Protein AF-F9RVC3-F1 (afdb_monomer_lite)

Sequence (171 aa):
MSKLLGGLASLAVGLLIFAGYVTLFSNEWYLRYSSEMLIILFGQVPSVESWISDADFIDIQLVFTLIQALILSGVLAMVFSLLLAMFNGLIRYVHFAILGVFIGFMYFVSPVLVTFATSGVLSKGAVPNPVLTQPLVDALVWYLPFVIAIFISANIKRRQLAQAAQRSWFH

pLDDT: mean 82.31, std 13.23, range [44.25, 96.12]

Structure (mmCIF, N/CA/C/O backbone):
data_AF-F9RVC3-F1
#
_entry.id   AF-F9RVC3-F1
#
loop_
_atom_site.group_PDB
_atom_site.id
_atom_site.type_symbol
_atom_site.label_atom_id
_atom_site.label_alt_id
_atom_site.label_comp_id
_atom_site.label_asym_id
_atom_site.label_entity_id
_atom_site.label_seq_id
_atom_site.pdbx_PDB_ins_code
_atom_site.Cartn_x
_atom_site.Cartn_y
_atom_site.Cartn_z
_atom_site.occupancy
_atom_site.B_iso_or_equiv
_atom_site.auth_seq_id
_atom_site.auth_comp_id
_atom_site.auth_asym_id
_atom_site.auth_atom_id
_atom_site.pdbx_PDB_model_num
ATOM 1 N N . MET A 1 1 ? -7.816 -4.542 30.700 1.00 61.84 1 MET A N 1
ATOM 2 C CA . MET A 1 1 ? -7.918 -5.575 29.643 1.00 61.84 1 MET A CA 1
ATOM 3 C C . MET A 1 1 ? -8.604 -5.074 28.370 1.00 61.84 1 MET A C 1
ATOM 5 O O . MET A 1 1 ? -8.011 -5.214 27.311 1.00 61.84 1 MET A O 1
ATOM 9 N N . SER A 1 2 ? -9.768 -4.412 28.439 1.00 72.38 2 SER A N 1
ATOM 10 C CA . SER A 1 2 ? -10.502 -3.913 27.252 1.00 72.38 2 SER A CA 1
ATOM 11 C C . SER A 1 2 ? -9.701 -2.995 26.312 1.00 72.38 2 SER A C 1
ATOM 13 O O . SER A 1 2 ? -9.789 -3.141 25.099 1.00 72.38 2 SER A O 1
ATOM 15 N N . LYS A 1 3 ? -8.863 -2.092 26.846 1.00 76.25 3 LYS A N 1
ATOM 16 C CA . LYS A 1 3 ? -8.001 -1.213 26.025 1.00 76.25 3 LYS A CA 1
ATOM 17 C C . LYS A 1 3 ? -6.941 -1.982 25.226 1.00 76.25 3 LYS A C 1
ATOM 19 O O . LYS A 1 3 ? -6.606 -1.584 24.118 1.00 76.25 3 LYS A O 1
ATOM 24 N N . LEU A 1 4 ? -6.415 -3.058 25.811 1.00 81.19 4 LEU A N 1
ATOM 25 C CA . LEU A 1 4 ? -5.363 -3.883 25.218 1.00 81.19 4 LEU A CA 1
ATOM 26 C C . LEU A 1 4 ? -5.960 -4.779 24.124 1.00 81.19 4 LEU A C 1
ATOM 28 O O . LEU A 1 4 ? -5.435 -4.821 23.019 1.00 81.19 4 LEU A O 1
ATOM 32 N N . LEU A 1 5 ? -7.131 -5.370 24.390 1.00 84.69 5 LEU A N 1
ATOM 33 C CA . LEU A 1 5 ? -7.929 -6.086 23.388 1.00 84.69 5 LEU A CA 1
ATOM 34 C C . LEU A 1 5 ? -8.340 -5.177 22.219 1.00 84.69 5 LEU A C 1
ATOM 36 O O . LEU A 1 5 ? -8.217 -5.581 21.071 1.00 84.69 5 LEU A O 1
ATOM 40 N N . GLY A 1 6 ? -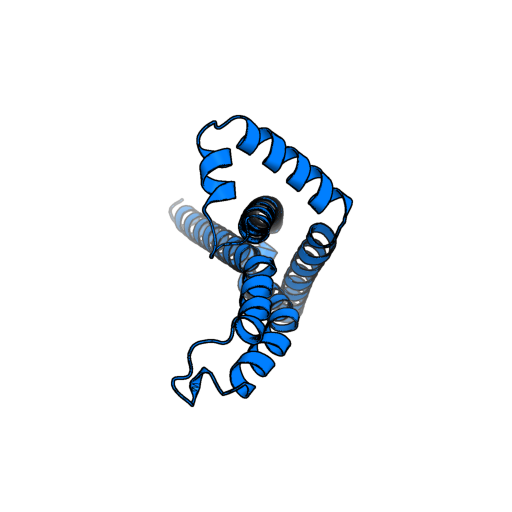8.759 -3.936 22.490 1.00 82.75 6 GLY A N 1
ATOM 41 C CA . GLY A 1 6 ? -9.081 -2.958 21.443 1.00 82.75 6 GLY A CA 1
ATOM 42 C C . GLY A 1 6 ? -7.871 -2.566 20.586 1.00 82.75 6 GLY A C 1
ATOM 43 O O . GLY A 1 6 ? -7.990 -2.451 19.368 1.00 82.75 6 GLY A O 1
ATOM 44 N N . GLY A 1 7 ? -6.694 -2.420 21.204 1.00 86.38 7 GLY A N 1
ATOM 45 C CA . GLY A 1 7 ? -5.436 -2.204 20.487 1.00 86.38 7 GLY A CA 1
ATOM 46 C C . GLY A 1 7 ? -5.048 -3.392 19.604 1.00 86.38 7 GLY A C 1
ATOM 47 O O . GLY A 1 7 ? -4.759 -3.200 18.428 1.00 86.38 7 GLY A O 1
ATOM 48 N N . LEU A 1 8 ? -5.114 -4.616 20.138 1.00 89.19 8 LEU A N 1
ATOM 49 C CA . LEU A 1 8 ? -4.824 -5.847 19.393 1.00 89.19 8 LEU A CA 1
ATOM 50 C C . LEU A 1 8 ? -5.804 -6.078 18.239 1.00 89.19 8 LEU A C 1
ATOM 52 O O . LEU A 1 8 ? -5.375 -6.416 17.141 1.00 89.19 8 LEU A O 1
ATOM 56 N N . ALA A 1 9 ? -7.100 -5.845 18.451 1.00 89.06 9 ALA A N 1
ATOM 57 C CA . ALA A 1 9 ? -8.101 -5.943 17.394 1.00 89.06 9 ALA A CA 1
ATOM 58 C C . ALA A 1 9 ? -7.836 -4.922 16.277 1.00 89.06 9 ALA A C 1
ATOM 60 O O . ALA A 1 9 ? -7.873 -5.269 15.102 1.00 89.06 9 ALA A O 1
ATOM 61 N N . SER A 1 10 ? -7.498 -3.679 16.633 1.00 90.19 10 SER A N 1
ATOM 62 C CA . SER A 1 10 ? -7.123 -2.644 15.663 1.00 90.19 10 SER A CA 1
ATOM 63 C C . SER A 1 10 ? -5.858 -3.017 14.881 1.00 90.19 10 SER A C 1
ATOM 65 O O . SER A 1 10 ? -5.813 -2.860 13.662 1.00 90.19 10 SER A O 1
ATOM 67 N N . LEU A 1 11 ? -4.856 -3.592 15.554 1.00 92.94 11 LEU A N 1
ATOM 68 C CA . LEU A 1 11 ? -3.650 -4.114 14.910 1.00 92.94 11 LEU A CA 1
ATOM 69 C C . LEU A 1 11 ? -3.969 -5.243 13.925 1.00 92.94 11 LEU A C 1
ATOM 71 O O . LEU A 1 11 ? -3.485 -5.216 12.795 1.00 92.94 11 LEU A O 1
ATOM 75 N N . ALA A 1 12 ? -4.822 -6.190 14.322 1.00 93.56 12 ALA A N 1
ATOM 76 C CA . ALA A 1 12 ? -5.278 -7.266 13.451 1.00 93.56 12 ALA A CA 1
ATOM 77 C C . ALA A 1 12 ? -6.021 -6.722 12.222 1.00 93.56 12 ALA A C 1
ATOM 79 O O . ALA A 1 12 ? -5.759 -7.175 11.116 1.00 93.56 12 ALA A O 1
ATOM 80 N N . VAL A 1 13 ? -6.875 -5.704 12.380 1.00 93.12 13 VAL A N 1
ATOM 81 C CA . VAL A 1 13 ? -7.536 -5.024 11.250 1.00 93.12 13 VAL A CA 1
ATOM 82 C C . VAL A 1 13 ? -6.511 -4.389 10.305 1.00 93.12 13 VAL A C 1
ATOM 84 O O . VAL A 1 13 ? -6.644 -4.521 9.090 1.00 93.12 13 VAL A O 1
ATOM 87 N N . GLY A 1 14 ? -5.471 -3.745 10.841 1.00 93.50 14 GLY A N 1
ATOM 88 C CA . GLY A 1 14 ? -4.370 -3.194 10.047 1.00 93.50 14 GLY A CA 1
ATOM 89 C C . GLY A 1 14 ? -3.614 -4.257 9.242 1.00 93.50 14 GLY A C 1
ATOM 90 O O . GLY A 1 14 ? -3.346 -4.075 8.058 1.00 93.50 14 GLY A O 1
ATOM 91 N N . LEU A 1 15 ? -3.318 -5.401 9.856 1.00 95.69 15 LEU A N 1
ATOM 92 C CA . LEU A 1 15 ? -2.693 -6.525 9.156 1.00 95.69 15 LEU A CA 1
ATOM 93 C C . LEU A 1 15 ? -3.625 -7.137 8.105 1.00 95.69 15 LEU A C 1
ATOM 95 O O . LEU A 1 15 ? -3.185 -7.419 6.997 1.00 95.69 15 LEU A O 1
ATOM 99 N N . LEU A 1 16 ? -4.910 -7.305 8.425 1.00 95.56 16 LEU A N 1
ATOM 100 C CA . LEU A 1 16 ? -5.907 -7.870 7.515 1.00 95.56 16 LEU A CA 1
ATOM 101 C C . LEU A 1 16 ? -6.104 -7.002 6.276 1.00 95.56 16 LEU A C 1
ATOM 103 O O . LEU A 1 16 ? -6.171 -7.533 5.172 1.00 95.56 16 LEU A O 1
ATOM 107 N N . ILE A 1 17 ? -6.169 -5.678 6.433 1.00 94.88 17 ILE A N 1
ATOM 108 C CA . ILE A 1 17 ? -6.346 -4.794 5.280 1.00 94.88 17 ILE A CA 1
ATOM 109 C C . ILE A 1 17 ? -5.095 -4.750 4.401 1.00 94.88 17 ILE A C 1
ATOM 111 O O . ILE A 1 17 ? -5.215 -4.699 3.180 1.00 94.88 17 ILE A O 1
ATOM 115 N N . PHE A 1 18 ? -3.905 -4.847 5.000 1.00 95.88 18 PHE A N 1
ATOM 116 C CA . PHE A 1 18 ? -2.661 -4.985 4.249 1.00 95.88 18 PHE A CA 1
ATOM 117 C C . PHE A 1 18 ? -2.580 -6.335 3.527 1.00 95.88 18 PHE A C 1
ATOM 119 O O . PHE A 1 18 ? -2.265 -6.378 2.344 1.00 95.88 18 PHE A O 1
ATOM 126 N N . ALA A 1 19 ? -2.939 -7.437 4.184 1.00 95.06 19 ALA A N 1
ATOM 127 C CA . ALA A 1 19 ? -3.007 -8.749 3.544 1.00 95.06 19 ALA A CA 1
ATOM 128 C C . ALA A 1 19 ? -4.024 -8.765 2.389 1.00 95.06 19 ALA A C 1
ATOM 130 O O . ALA A 1 19 ? -3.743 -9.318 1.327 1.00 95.06 19 ALA A O 1
ATOM 131 N N . GLY A 1 20 ? -5.175 -8.109 2.565 1.00 95.19 20 GLY A N 1
ATOM 132 C CA . GLY A 1 20 ? -6.166 -7.907 1.510 1.00 95.19 20 GLY A CA 1
ATOM 133 C C . GLY A 1 20 ? -5.610 -7.110 0.330 1.00 95.19 20 GLY A C 1
ATOM 134 O O . GLY A 1 20 ? -5.802 -7.518 -0.811 1.00 95.19 20 GLY A O 1
ATOM 135 N N . TYR A 1 21 ? -4.863 -6.033 0.597 1.00 96.12 21 TYR A N 1
ATOM 136 C CA . TYR A 1 21 ? -4.146 -5.275 -0.433 1.00 96.12 21 TYR A CA 1
ATOM 137 C C . TYR A 1 21 ? -3.193 -6.172 -1.226 1.00 96.12 21 TYR A C 1
ATOM 139 O O . TYR A 1 21 ? -3.318 -6.259 -2.444 1.00 96.12 21 TYR A O 1
ATOM 147 N N . VAL A 1 22 ? -2.298 -6.887 -0.537 1.00 95.00 22 VAL A N 1
ATOM 148 C CA . VAL A 1 22 ? -1.310 -7.775 -1.172 1.00 95.00 22 VAL A CA 1
ATOM 149 C C . VAL A 1 22 ? -2.002 -8.839 -2.022 1.00 95.00 22 VAL A C 1
ATOM 151 O O . VAL A 1 22 ? -1.601 -9.058 -3.157 1.00 95.00 22 VAL A O 1
ATOM 154 N N . THR A 1 23 ? -3.064 -9.457 -1.501 1.00 94.62 23 THR A N 1
ATOM 155 C CA . THR A 1 23 ? -3.810 -10.522 -2.193 1.00 94.62 23 THR A CA 1
ATOM 156 C C . THR A 1 23 ? -4.524 -10.017 -3.445 1.00 94.62 23 THR A C 1
ATOM 158 O O . THR A 1 23 ? -4.611 -10.732 -4.438 1.00 94.62 23 THR A O 1
ATOM 161 N N . LEU A 1 24 ? -5.074 -8.800 -3.407 1.00 93.50 24 LEU A N 1
ATOM 162 C CA . LEU A 1 24 ? -5.732 -8.201 -4.568 1.00 93.50 24 LEU A CA 1
ATOM 163 C C . LEU A 1 24 ? -4.713 -7.738 -5.608 1.00 93.50 24 LEU A C 1
ATOM 165 O O . LEU A 1 24 ? -4.925 -7.951 -6.798 1.00 93.50 24 LEU A O 1
ATOM 169 N N . PHE A 1 25 ? -3.609 -7.140 -5.162 1.00 92.94 25 PHE A N 1
ATOM 170 C CA . PHE A 1 25 ? -2.577 -6.623 -6.053 1.00 92.94 25 PHE A CA 1
ATOM 171 C C . PHE A 1 25 ? -1.785 -7.737 -6.745 1.00 92.94 25 PHE A C 1
ATOM 173 O O . PHE A 1 25 ? -1.394 -7.581 -7.895 1.00 92.94 25 PHE A O 1
ATOM 180 N N . SER A 1 26 ? -1.606 -8.887 -6.089 1.00 90.44 26 SER A N 1
ATOM 181 C CA . SER A 1 26 ? -0.979 -10.068 -6.692 1.00 90.44 26 SER A CA 1
ATOM 182 C C . SER A 1 26 ? -1.913 -10.873 -7.598 1.00 90.44 26 SER A C 1
ATOM 184 O O . SER A 1 26 ? -1.487 -11.869 -8.181 1.00 90.44 26 SER A O 1
ATOM 186 N N . ASN A 1 27 ? -3.185 -10.485 -7.714 1.00 93.62 27 ASN A N 1
ATOM 187 C CA . ASN A 1 27 ? -4.157 -11.257 -8.466 1.00 93.62 27 ASN A CA 1
ATOM 188 C C . ASN A 1 27 ? -4.085 -10.957 -9.969 1.00 93.62 27 ASN A C 1
ATOM 190 O O . ASN A 1 27 ? -4.225 -9.808 -10.396 1.00 93.62 27 ASN A O 1
ATOM 194 N N . GLU A 1 28 ? -3.940 -12.007 -10.780 1.00 88.69 28 GLU A N 1
ATOM 195 C CA . GLU A 1 28 ? -3.783 -11.898 -12.233 1.00 88.69 28 GLU A CA 1
ATOM 196 C C . GLU A 1 28 ? -4.946 -11.169 -12.907 1.00 88.69 28 GLU A C 1
ATOM 198 O O . GLU A 1 28 ? -4.721 -10.393 -13.834 1.00 88.69 28 GLU A O 1
ATOM 203 N N . TRP A 1 29 ? -6.186 -11.367 -12.438 1.00 91.88 29 TRP A N 1
ATOM 204 C CA . TRP A 1 29 ? -7.339 -10.694 -13.046 1.00 91.88 29 TRP A CA 1
ATOM 205 C C . TRP A 1 29 ? -7.234 -9.171 -12.909 1.00 91.88 29 TRP A C 1
ATOM 207 O O . TRP A 1 29 ? -7.555 -8.452 -13.854 1.00 91.88 29 TRP A O 1
ATOM 217 N N . TYR A 1 30 ? -6.762 -8.682 -11.754 1.00 89.00 30 TYR A N 1
ATOM 218 C CA . TYR A 1 30 ? -6.642 -7.254 -11.483 1.00 89.00 30 TYR A CA 1
ATOM 219 C C . TYR A 1 30 ? -5.542 -6.651 -12.350 1.00 89.00 30 TYR A C 1
ATOM 221 O O . TYR A 1 30 ? -5.786 -5.674 -13.060 1.00 89.00 30 TYR A O 1
ATOM 229 N N . LEU A 1 31 ? -4.358 -7.268 -12.343 1.00 87.81 31 LEU A N 1
ATOM 230 C CA . LEU A 1 31 ? -3.207 -6.815 -13.120 1.00 87.81 31 LEU A CA 1
ATOM 231 C C . LEU A 1 31 ? -3.503 -6.827 -14.620 1.00 87.81 31 LEU A C 1
ATOM 233 O O . LEU A 1 31 ? -3.231 -5.843 -15.305 1.00 87.81 31 LEU A O 1
ATOM 237 N N . ARG A 1 32 ? -4.127 -7.891 -15.132 1.00 87.19 32 ARG A N 1
ATOM 238 C CA . ARG A 1 32 ? -4.486 -7.993 -16.547 1.00 87.19 32 ARG A CA 1
ATOM 239 C C . ARG A 1 32 ? -5.517 -6.942 -16.952 1.00 87.19 32 ARG A C 1
ATOM 241 O O . ARG A 1 32 ? -5.256 -6.169 -17.868 1.00 87.19 32 ARG A O 1
ATOM 248 N N . TYR A 1 33 ? -6.656 -6.879 -16.261 1.00 89.44 33 TYR A N 1
ATOM 249 C CA . TYR A 1 33 ? -7.743 -5.969 -16.635 1.00 89.44 33 TYR A CA 1
ATOM 250 C C . TYR A 1 33 ? -7.323 -4.498 -16.529 1.00 89.44 33 TYR A C 1
ATOM 252 O O . TYR A 1 33 ? -7.606 -3.689 -17.412 1.00 89.44 33 TYR A O 1
ATOM 260 N N . SER A 1 34 ? -6.610 -4.145 -15.457 1.00 87.75 34 SER A N 1
ATOM 261 C CA . SER A 1 34 ? -6.113 -2.782 -15.284 1.00 87.75 34 SER A CA 1
ATOM 262 C C . SER A 1 34 ? -5.043 -2.422 -16.316 1.00 87.75 34 SER A C 1
ATOM 264 O O . SER A 1 34 ? -5.056 -1.300 -16.810 1.00 87.75 34 SER A O 1
ATOM 266 N N . SER A 1 35 ? -4.166 -3.355 -16.704 1.00 85.62 35 SER A N 1
ATOM 267 C CA . SER A 1 35 ? -3.200 -3.126 -17.789 1.00 85.62 35 SER A CA 1
ATOM 268 C C . SER A 1 35 ? -3.896 -2.917 -19.131 1.00 85.62 35 SER A C 1
ATOM 270 O O . SER A 1 35 ? -3.572 -1.965 -19.831 1.00 85.62 35 SER A O 1
ATOM 272 N N . GLU A 1 36 ? -4.887 -3.746 -19.472 1.00 86.06 36 GLU A N 1
ATOM 273 C CA . GLU A 1 36 ? -5.680 -3.590 -20.700 1.00 86.06 36 GLU A CA 1
ATOM 274 C C . GLU A 1 36 ? -6.378 -2.216 -20.738 1.00 86.06 36 GLU A C 1
ATOM 276 O O . GLU A 1 36 ? -6.289 -1.509 -21.742 1.00 86.06 36 GLU A O 1
ATOM 281 N N . MET A 1 37 ? -6.989 -1.773 -19.630 1.00 86.12 37 MET A N 1
ATOM 282 C CA . MET A 1 37 ? -7.564 -0.423 -19.537 1.00 86.12 37 MET A CA 1
ATOM 283 C C . MET A 1 37 ? -6.519 0.683 -19.705 1.00 86.12 37 MET A C 1
ATOM 285 O O . MET A 1 37 ? -6.788 1.659 -20.405 1.00 86.12 37 MET A O 1
ATOM 289 N N . LEU A 1 38 ? -5.350 0.561 -19.068 1.00 86.12 38 LEU A N 1
ATOM 290 C CA . LEU A 1 38 ? -4.287 1.558 -19.194 1.00 86.12 38 LEU A CA 1
ATOM 291 C C . LEU A 1 38 ? -3.794 1.639 -20.638 1.00 86.12 38 LEU A C 1
ATOM 293 O O . LEU A 1 38 ? -3.718 2.738 -21.174 1.00 86.12 38 LEU A O 1
ATOM 297 N N . ILE A 1 39 ? -3.560 0.508 -21.303 1.00 84.44 39 ILE A N 1
ATOM 298 C CA . ILE A 1 39 ? -3.162 0.475 -22.717 1.00 84.44 39 ILE A CA 1
ATOM 299 C C . ILE A 1 39 ? -4.202 1.184 -23.591 1.00 84.44 39 ILE A C 1
ATOM 301 O O . ILE A 1 39 ? -3.831 2.005 -24.424 1.00 84.44 39 ILE A O 1
ATOM 305 N N . ILE A 1 40 ? -5.497 0.931 -23.378 1.00 84.19 40 ILE A N 1
ATOM 306 C CA . ILE A 1 40 ? -6.569 1.594 -24.138 1.00 84.19 40 ILE A CA 1
ATOM 307 C C . ILE A 1 40 ? -6.568 3.108 -23.890 1.00 84.19 40 ILE A C 1
ATOM 309 O O . ILE A 1 40 ? -6.662 3.880 -24.841 1.00 84.19 40 ILE A O 1
ATOM 313 N N . LEU A 1 41 ? -6.455 3.546 -22.634 1.00 82.25 41 LEU A N 1
ATOM 314 C CA . LEU A 1 41 ? -6.462 4.969 -22.274 1.00 82.25 41 LEU A CA 1
ATOM 315 C C . LEU A 1 41 ? -5.239 5.708 -22.825 1.00 82.25 41 LEU A C 1
ATOM 317 O O . LEU A 1 41 ? -5.368 6.803 -23.367 1.00 82.25 41 LEU A O 1
ATOM 321 N N . PHE A 1 42 ? -4.058 5.107 -22.705 1.00 77.06 42 PHE A N 1
ATOM 322 C CA . PHE A 1 42 ? -2.808 5.684 -23.187 1.00 77.06 42 PHE A CA 1
ATOM 323 C C . PHE A 1 42 ? -2.696 5.628 -24.718 1.00 77.06 42 PHE A C 1
ATOM 325 O O . PHE A 1 42 ? -2.182 6.570 -25.314 1.00 77.06 42 PHE A O 1
ATOM 332 N N . GLY A 1 43 ? -3.258 4.604 -25.366 1.00 71.81 43 GLY A N 1
ATOM 333 C CA . GLY A 1 43 ? -3.328 4.486 -26.827 1.00 71.81 43 GLY A CA 1
ATOM 334 C C . GLY A 1 43 ? -4.238 5.520 -27.502 1.00 71.81 43 GLY A C 1
ATOM 335 O O . GLY A 1 43 ? -4.160 5.709 -28.711 1.00 71.81 43 GLY A O 1
ATOM 336 N N . GLN A 1 44 ? -5.079 6.231 -26.744 1.00 76.31 44 GLN A N 1
ATOM 337 C CA . GLN A 1 44 ? -5.864 7.359 -27.261 1.00 76.31 44 GLN A CA 1
ATOM 338 C C . GLN A 1 44 ? -5.086 8.681 -27.298 1.00 76.31 44 GLN A C 1
ATOM 340 O O . GLN A 1 44 ? -5.604 9.676 -27.806 1.00 76.31 44 GLN A O 1
ATOM 345 N N . VAL A 1 45 ? -3.857 8.720 -26.772 1.00 71.00 45 VAL A N 1
ATOM 346 C CA . VAL A 1 45 ? -3.034 9.931 -26.707 1.00 71.00 45 VAL A CA 1
ATOM 347 C C . VAL A 1 45 ? -1.892 9.829 -27.733 1.00 71.00 45 VAL A C 1
ATOM 349 O O . VAL A 1 45 ? -0.934 9.093 -27.498 1.00 71.00 45 VAL A O 1
ATOM 352 N N . PRO A 1 46 ? -1.925 10.598 -28.843 1.00 62.72 46 PRO A N 1
ATOM 353 C CA . PRO A 1 46 ? -0.952 10.484 -29.940 1.00 62.72 46 PRO A CA 1
ATOM 354 C C . PRO A 1 46 ? 0.516 10.691 -29.532 1.00 62.72 46 PRO A C 1
ATOM 356 O O . PRO A 1 46 ? 1.422 10.209 -30.198 1.00 62.72 46 PRO A O 1
ATOM 359 N N . SER A 1 47 ? 0.768 11.412 -28.437 1.00 64.69 47 SER A N 1
ATOM 360 C CA . SER A 1 47 ? 2.116 11.693 -27.927 1.00 64.69 47 SER A CA 1
ATOM 361 C C . SER A 1 47 ? 2.693 10.590 -27.035 1.00 64.69 47 SER A C 1
ATOM 363 O O . SER A 1 47 ? 3.855 10.674 -26.637 1.00 64.69 47 SER A O 1
ATOM 365 N N . VAL A 1 48 ? 1.893 9.588 -26.659 1.00 60.19 48 VAL A N 1
ATOM 366 C CA . VAL A 1 48 ? 2.343 8.506 -25.777 1.00 60.19 48 VAL A CA 1
ATOM 367 C C . VAL A 1 48 ? 3.105 7.445 -26.561 1.00 60.19 48 VAL A C 1
ATOM 369 O O . VAL A 1 48 ? 4.110 6.965 -26.055 1.00 60.19 48 VAL A O 1
ATOM 372 N N . GLU A 1 49 ? 2.733 7.154 -27.812 1.00 57.50 49 GLU A N 1
ATOM 373 C CA . GLU A 1 49 ? 3.522 6.264 -28.682 1.00 57.50 49 GLU A CA 1
ATOM 374 C C . GLU A 1 49 ? 4.963 6.765 -28.863 1.00 57.50 49 GLU A C 1
ATOM 376 O O . GLU A 1 49 ? 5.899 5.980 -28.741 1.00 57.50 49 GLU A O 1
ATOM 381 N N . SER A 1 50 ? 5.157 8.078 -29.045 1.00 59.25 50 SER A N 1
ATOM 382 C CA . SER A 1 50 ? 6.497 8.685 -29.111 1.00 59.25 50 SER A CA 1
ATOM 383 C C . SER A 1 50 ? 7.246 8.681 -27.774 1.00 59.25 50 SER A C 1
ATOM 385 O O . SER A 1 50 ? 8.468 8.673 -27.746 1.00 59.25 50 SER A O 1
ATOM 387 N N . TRP A 1 51 ? 6.531 8.691 -26.645 1.00 58.75 51 TRP A N 1
ATOM 388 C CA . TRP A 1 51 ? 7.144 8.586 -25.314 1.00 58.75 51 TRP A CA 1
ATOM 389 C C . TRP A 1 51 ? 7.555 7.145 -24.990 1.00 58.75 51 TRP A C 1
ATOM 391 O O . TRP A 1 51 ? 8.574 6.924 -24.344 1.00 58.75 51 TRP A O 1
ATOM 401 N N . ILE A 1 52 ? 6.774 6.169 -25.461 1.00 56.91 52 ILE A N 1
ATOM 402 C CA . ILE A 1 52 ? 7.055 4.735 -25.339 1.00 56.91 52 ILE A CA 1
ATOM 403 C C . ILE A 1 52 ? 8.319 4.361 -26.116 1.00 56.91 52 ILE A C 1
ATOM 405 O O . ILE A 1 52 ? 9.086 3.527 -25.644 1.00 56.91 52 ILE A O 1
ATOM 409 N N . SER A 1 53 ? 8.549 4.968 -27.284 1.00 57.97 53 SER A N 1
ATOM 410 C CA . SER A 1 53 ? 9.724 4.672 -28.110 1.00 57.97 53 SER A CA 1
ATOM 411 C C . SER A 1 53 ? 11.034 5.269 -27.584 1.00 57.97 53 SER A C 1
ATOM 413 O O . SER A 1 53 ? 12.088 4.727 -27.900 1.00 57.97 53 SER A O 1
ATOM 415 N N . ASP A 1 54 ? 10.973 6.343 -26.787 1.00 56.47 54 ASP A N 1
ATOM 416 C CA . ASP A 1 54 ? 12.148 7.144 -26.392 1.00 56.47 54 ASP A CA 1
ATOM 417 C C . ASP A 1 54 ? 12.551 7.000 -24.904 1.00 56.47 54 ASP A C 1
ATOM 419 O O . ASP A 1 54 ? 13.575 7.541 -24.477 1.00 56.47 54 ASP A O 1
ATOM 423 N N . ALA A 1 55 ? 11.767 6.301 -24.076 1.00 54.09 55 ALA A N 1
ATOM 424 C CA . ALA A 1 55 ? 12.004 6.210 -22.633 1.00 54.09 55 ALA A CA 1
ATOM 425 C C . ALA A 1 55 ? 12.963 5.064 -22.245 1.00 54.09 55 ALA A C 1
ATOM 427 O O . ALA A 1 55 ? 12.538 3.991 -21.831 1.00 54.09 55 ALA A O 1
ATOM 428 N N . ASP A 1 56 ? 14.270 5.331 -22.278 1.00 51.72 56 ASP A N 1
ATOM 429 C CA . ASP A 1 56 ? 15.332 4.369 -21.914 1.00 51.72 56 ASP A CA 1
ATOM 430 C C . ASP A 1 56 ? 15.555 4.186 -20.387 1.00 51.72 56 ASP A C 1
ATOM 432 O O . ASP A 1 56 ? 16.418 3.414 -19.972 1.00 51.72 56 ASP A O 1
ATOM 436 N N . PHE A 1 57 ? 14.821 4.900 -19.513 1.00 44.78 57 PHE A N 1
ATOM 437 C CA . PHE A 1 57 ? 15.122 4.936 -18.061 1.00 44.78 57 PHE A CA 1
ATOM 438 C C . PHE A 1 57 ? 13.947 4.646 -17.112 1.00 44.78 57 PHE A C 1
ATOM 440 O O . PHE A 1 57 ? 14.171 4.299 -15.952 1.00 44.78 57 PHE A O 1
ATOM 447 N N . ILE A 1 58 ? 12.697 4.777 -17.564 1.00 55.69 58 ILE A N 1
ATOM 448 C CA . ILE A 1 58 ? 11.517 4.388 -16.782 1.00 55.69 58 ILE A CA 1
ATOM 449 C C . ILE A 1 58 ? 10.746 3.385 -17.622 1.00 55.69 58 ILE A C 1
ATOM 451 O O . ILE A 1 58 ? 10.050 3.761 -18.561 1.00 55.69 58 ILE A O 1
ATOM 455 N N . ASP A 1 59 ? 10.882 2.114 -17.256 1.00 70.50 59 ASP A N 1
ATOM 456 C CA . ASP A 1 59 ? 10.095 1.036 -17.833 1.00 70.50 59 ASP A CA 1
ATOM 457 C C . ASP A 1 59 ? 8.606 1.389 -17.695 1.00 70.50 59 ASP A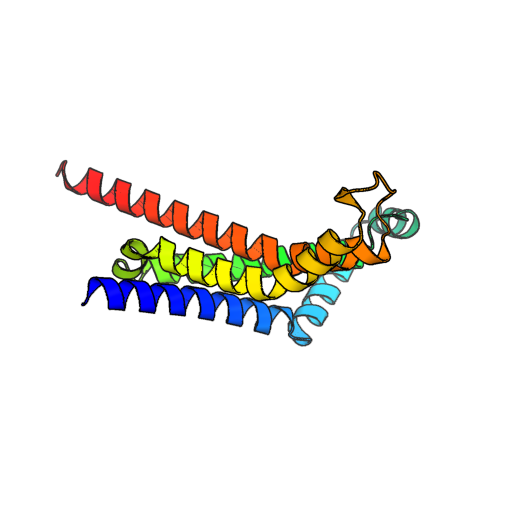 C 1
ATOM 459 O O . ASP A 1 59 ? 8.105 1.634 -16.591 1.00 70.50 59 ASP A O 1
ATOM 463 N N . ILE A 1 60 ? 7.887 1.466 -18.814 1.00 73.94 60 ILE A N 1
ATOM 464 C CA . ILE A 1 60 ? 6.455 1.780 -18.823 1.00 73.94 60 ILE A CA 1
ATOM 465 C C . ILE A 1 60 ? 5.659 0.813 -17.941 1.00 73.94 60 ILE A C 1
ATOM 467 O O . ILE A 1 60 ? 4.650 1.193 -17.340 1.00 73.94 60 ILE A O 1
ATOM 471 N N . GLN A 1 61 ? 6.159 -0.413 -17.781 1.00 77.31 61 GLN A N 1
ATOM 472 C CA . GLN A 1 61 ? 5.598 -1.398 -16.875 1.00 77.31 61 GLN A CA 1
ATOM 473 C C . GLN A 1 61 ? 5.612 -0.912 -15.421 1.00 77.31 61 GLN A C 1
ATOM 475 O O . GLN A 1 61 ? 4.640 -1.121 -14.692 1.00 77.31 61 GLN A O 1
ATOM 480 N N . LEU A 1 62 ? 6.658 -0.202 -14.999 1.00 78.75 62 LEU A N 1
ATOM 481 C CA . LEU A 1 62 ? 6.768 0.372 -13.660 1.00 78.75 62 LEU A CA 1
ATOM 482 C C . LEU A 1 62 ? 5.768 1.518 -13.464 1.00 78.75 62 LEU A C 1
ATOM 484 O O . LEU A 1 62 ? 5.133 1.606 -12.413 1.00 78.75 62 LEU A O 1
ATOM 488 N N . VAL A 1 63 ? 5.551 2.350 -14.489 1.00 83.88 63 VAL A N 1
ATOM 489 C CA . VAL A 1 63 ? 4.523 3.408 -14.466 1.00 83.88 63 VAL A CA 1
ATOM 490 C C . VAL A 1 63 ? 3.128 2.805 -14.352 1.00 83.88 63 VAL A C 1
ATOM 492 O O . VAL A 1 63 ? 2.334 3.240 -13.516 1.00 83.88 63 VAL A O 1
ATOM 495 N N . PHE A 1 64 ? 2.824 1.783 -15.151 1.00 87.12 64 PHE A N 1
ATOM 496 C CA . PHE A 1 64 ? 1.530 1.105 -15.101 1.00 87.12 64 PHE A CA 1
ATOM 497 C C . PHE A 1 64 ? 1.303 0.460 -13.738 1.00 87.12 64 PHE A C 1
ATOM 499 O O . PHE A 1 64 ? 0.257 0.675 -13.128 1.00 87.12 64 PHE A O 1
ATOM 506 N N . THR A 1 65 ? 2.315 -0.229 -13.215 1.00 89.06 65 THR A N 1
ATOM 507 C CA . THR A 1 65 ? 2.286 -0.827 -11.876 1.00 89.06 65 THR A CA 1
ATOM 508 C C . THR A 1 65 ? 2.046 0.232 -10.800 1.00 89.06 65 THR A C 1
ATOM 510 O O . THR A 1 65 ? 1.230 0.027 -9.904 1.00 89.06 65 THR A O 1
ATOM 513 N N . LEU A 1 66 ? 2.687 1.400 -10.897 1.00 90.62 66 LEU A N 1
ATOM 514 C CA . LEU A 1 66 ? 2.473 2.502 -9.961 1.00 90.62 66 LEU A CA 1
ATOM 515 C C . LEU A 1 66 ? 1.040 3.041 -10.027 1.00 90.62 66 LEU A C 1
ATOM 517 O O . LEU A 1 66 ? 0.424 3.262 -8.984 1.00 90.62 66 LEU A O 1
ATOM 521 N N . ILE A 1 67 ? 0.484 3.231 -11.226 1.00 91.50 67 ILE A N 1
ATOM 522 C CA . ILE A 1 67 ? -0.907 3.678 -11.394 1.00 91.50 67 ILE A CA 1
ATOM 523 C C . ILE A 1 67 ? -1.868 2.645 -10.795 1.00 91.50 67 ILE A C 1
ATOM 525 O O . ILE A 1 67 ? -2.761 3.004 -10.025 1.00 91.50 67 ILE A O 1
ATOM 529 N N . GLN A 1 68 ? -1.657 1.360 -11.080 1.00 92.56 68 GLN A N 1
ATOM 530 C CA . GLN A 1 68 ? -2.432 0.263 -10.501 1.00 92.56 68 GLN A CA 1
ATOM 531 C C . GLN A 1 68 ? -2.336 0.260 -8.972 1.00 92.56 68 GLN A C 1
ATOM 533 O O . GLN A 1 68 ? -3.354 0.120 -8.289 1.00 92.56 68 GLN A O 1
ATOM 538 N N . ALA A 1 69 ? -1.137 0.442 -8.419 1.00 94.12 69 ALA A N 1
ATOM 539 C CA . ALA A 1 69 ? -0.921 0.482 -6.980 1.00 94.12 69 ALA A CA 1
ATOM 540 C C . ALA A 1 69 ? -1.647 1.676 -6.354 1.00 94.12 69 ALA A C 1
ATOM 542 O O . ALA A 1 69 ? -2.315 1.508 -5.333 1.00 94.12 69 ALA A O 1
ATOM 543 N N . LEU A 1 70 ? -1.584 2.859 -6.974 1.00 94.81 70 LEU A N 1
ATOM 544 C CA . LEU A 1 70 ? -2.268 4.075 -6.525 1.00 94.81 70 LEU A CA 1
ATOM 545 C C . LEU A 1 70 ? -3.791 3.919 -6.523 1.00 94.81 70 LEU A C 1
ATOM 547 O O . LEU A 1 70 ? -4.433 4.267 -5.529 1.00 94.81 70 LEU A O 1
ATOM 551 N N . ILE A 1 71 ? -4.370 3.371 -7.595 1.00 94.06 71 ILE A N 1
ATOM 552 C CA . ILE A 1 71 ? -5.821 3.168 -7.709 1.00 94.06 71 ILE A CA 1
ATOM 553 C C . ILE A 1 71 ? -6.304 2.199 -6.628 1.00 94.06 71 ILE A C 1
ATOM 555 O O . ILE A 1 71 ? -7.201 2.544 -5.853 1.00 94.06 71 ILE A O 1
ATOM 559 N N . LEU A 1 72 ? -5.681 1.021 -6.515 1.00 95.12 72 LEU A N 1
ATOM 560 C CA . LEU A 1 72 ? -6.069 0.034 -5.505 1.00 95.12 72 LEU A CA 1
ATOM 561 C C . LEU A 1 72 ? -5.875 0.573 -4.084 1.00 95.12 72 LEU A C 1
ATOM 563 O O . LEU A 1 72 ? -6.723 0.359 -3.214 1.00 95.12 72 LEU A O 1
ATOM 567 N N . SER A 1 73 ? -4.792 1.322 -3.862 1.00 95.44 73 SER A N 1
ATOM 568 C CA . SER A 1 73 ? -4.527 1.980 -2.582 1.00 95.44 73 SER A CA 1
ATOM 569 C C . SER A 1 73 ? -5.626 2.965 -2.216 1.00 95.44 73 SER A C 1
ATOM 571 O O . SER A 1 73 ? -6.096 2.957 -1.080 1.00 95.44 73 SER A O 1
ATOM 573 N N . GLY A 1 74 ? -6.070 3.781 -3.173 1.00 93.06 74 GLY A N 1
ATOM 574 C CA . GLY A 1 74 ? -7.179 4.711 -2.991 1.00 93.06 74 GLY A CA 1
ATOM 575 C C . GLY A 1 74 ? -8.477 3.991 -2.633 1.00 93.06 74 GLY A C 1
ATOM 576 O O . GLY A 1 74 ? -9.114 4.342 -1.640 1.00 93.06 74 GLY A O 1
ATOM 577 N N . VAL A 1 75 ? -8.836 2.944 -3.380 1.00 94.62 75 VAL A N 1
ATOM 578 C CA . VAL A 1 75 ? -10.056 2.154 -3.140 1.00 94.62 75 VAL A CA 1
ATOM 579 C C . VAL A 1 75 ? -10.043 1.525 -1.746 1.00 94.62 75 VAL A C 1
ATOM 581 O O . VAL A 1 75 ? -10.988 1.705 -0.976 1.00 94.62 75 VAL A O 1
ATOM 584 N N . LEU A 1 76 ? -8.966 0.835 -1.366 1.00 94.50 76 LEU A N 1
ATOM 585 C CA . LEU A 1 76 ? -8.888 0.202 -0.048 1.00 94.50 76 LEU A CA 1
ATOM 586 C C . LEU A 1 76 ? -8.767 1.217 1.091 1.00 94.50 76 LEU A C 1
ATOM 588 O O . LEU A 1 76 ? -9.317 0.986 2.167 1.00 94.50 76 LEU A O 1
ATOM 592 N N . ALA A 1 77 ? -8.132 2.368 0.868 1.00 93.69 77 ALA A N 1
ATOM 593 C CA . ALA A 1 77 ? -8.126 3.454 1.841 1.00 93.69 77 ALA A CA 1
ATOM 594 C C . ALA A 1 77 ? -9.526 4.058 2.042 1.00 93.69 77 ALA A C 1
ATOM 596 O O . ALA A 1 77 ? -9.889 4.379 3.175 1.00 93.69 77 ALA A O 1
ATOM 597 N N . MET A 1 78 ? -10.352 4.152 0.992 1.00 93.56 78 MET A N 1
ATOM 598 C CA . MET A 1 78 ? -11.762 4.538 1.121 1.00 93.56 78 MET A CA 1
ATOM 599 C C . MET A 1 78 ? -12.549 3.513 1.942 1.00 93.56 78 MET A C 1
ATOM 601 O O . MET A 1 78 ? -13.264 3.904 2.867 1.00 93.56 78 MET A O 1
ATOM 605 N N . VAL A 1 79 ? -12.370 2.214 1.676 1.00 93.12 79 VAL A N 1
ATOM 606 C CA . VAL A 1 79 ? -12.989 1.133 2.465 1.00 93.12 79 VAL A CA 1
ATOM 607 C C . VAL A 1 79 ? -12.550 1.210 3.929 1.00 93.12 79 VAL A C 1
ATOM 609 O O . VAL A 1 79 ? -13.385 1.165 4.831 1.00 93.12 79 VAL A O 1
ATOM 612 N N . PHE A 1 80 ? -11.258 1.414 4.190 1.00 92.50 80 PHE A N 1
ATOM 613 C CA . PHE A 1 80 ? -10.732 1.602 5.542 1.00 92.50 80 PHE A CA 1
ATOM 614 C C . PHE A 1 80 ? -11.338 2.821 6.242 1.00 92.50 80 PHE A C 1
ATOM 616 O O . PHE A 1 80 ? -11.740 2.758 7.401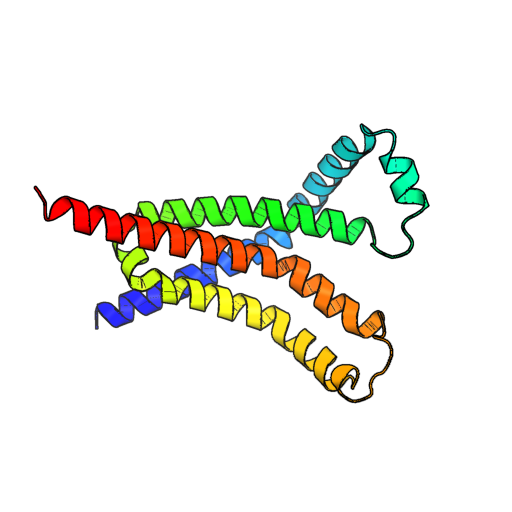 1.00 92.50 80 PHE A O 1
ATOM 623 N N . SER A 1 81 ? -11.422 3.942 5.530 1.00 89.94 81 SER A N 1
ATOM 624 C CA . SER A 1 81 ? -12.002 5.192 6.016 1.00 89.94 81 SER A CA 1
ATOM 625 C C . SER A 1 81 ? -13.485 5.029 6.366 1.00 89.94 81 SER A C 1
ATOM 627 O O . SER A 1 81 ? -13.941 5.575 7.375 1.00 89.94 81 SER A O 1
ATOM 629 N N . LEU A 1 82 ? -14.225 4.237 5.582 1.00 90.62 82 LEU A N 1
ATOM 630 C CA . LEU A 1 82 ? -15.612 3.866 5.860 1.00 90.62 82 LEU A CA 1
ATOM 631 C C . LEU A 1 82 ? -15.714 2.978 7.107 1.00 90.62 82 LEU A C 1
ATOM 633 O O . LEU A 1 82 ? -16.516 3.271 7.992 1.00 90.62 82 LEU A O 1
ATOM 637 N N . LEU A 1 83 ? -14.858 1.959 7.232 1.00 88.75 83 LEU A N 1
ATOM 638 C CA . LEU A 1 83 ? -14.789 1.109 8.427 1.00 88.75 83 LEU A CA 1
ATOM 639 C C . LEU A 1 83 ? -14.509 1.936 9.687 1.00 88.75 83 LEU A C 1
ATOM 641 O O . LEU A 1 83 ? -15.184 1.773 10.701 1.00 88.75 83 LEU A O 1
ATOM 645 N N . LEU A 1 84 ? -13.564 2.875 9.621 1.00 87.50 84 LEU A N 1
ATOM 646 C CA . LEU A 1 84 ? -13.290 3.795 10.724 1.00 87.50 84 LEU A CA 1
ATOM 647 C C . LEU A 1 84 ? -14.513 4.646 11.079 1.00 87.50 84 LEU A C 1
ATOM 649 O O . LEU A 1 84 ? -14.783 4.841 12.260 1.00 87.50 84 LEU A O 1
ATOM 653 N N . ALA A 1 85 ? -15.257 5.132 10.083 1.00 84.44 85 ALA A N 1
ATOM 654 C CA . ALA A 1 85 ? -16.465 5.921 10.311 1.00 84.44 85 ALA A CA 1
ATOM 655 C C . ALA A 1 85 ? -17.600 5.102 10.952 1.00 84.44 85 ALA A C 1
ATOM 657 O O . ALA A 1 85 ? -18.334 5.633 11.781 1.00 84.44 85 ALA A O 1
ATOM 658 N N . MET A 1 86 ? -17.731 3.819 10.604 1.00 85.50 86 MET A N 1
ATOM 659 C CA . MET A 1 86 ? -18.726 2.921 11.204 1.00 85.50 86 MET A CA 1
ATOM 660 C C . MET A 1 86 ? -18.364 2.533 12.643 1.00 85.50 86 MET A C 1
ATOM 662 O O . MET A 1 86 ? -19.240 2.419 13.499 1.00 85.50 86 MET A O 1
ATOM 666 N N . PHE A 1 87 ? -17.073 2.356 12.933 1.00 84.19 87 PHE A N 1
ATOM 667 C CA . PHE A 1 87 ? -16.589 1.898 14.232 1.00 84.19 87 PHE A CA 1
ATOM 668 C C . PHE A 1 87 ? -15.796 2.993 14.953 1.00 84.19 87 PHE A C 1
ATOM 670 O O . PHE A 1 87 ? -14.567 2.975 14.992 1.00 84.19 87 PHE A O 1
ATOM 677 N N . ASN A 1 88 ? -16.493 3.904 15.639 1.00 72.62 88 ASN A N 1
ATOM 678 C CA . ASN A 1 88 ? -15.863 4.971 16.438 1.00 72.62 88 ASN A CA 1
ATOM 679 C C . ASN A 1 88 ? -14.834 4.451 17.466 1.00 72.62 88 ASN A C 1
ATOM 681 O O . ASN A 1 88 ? -13.844 5.124 17.765 1.00 72.62 88 ASN A O 1
ATOM 685 N N . GLY A 1 89 ? -15.027 3.232 17.986 1.00 73.19 89 GLY A N 1
ATOM 686 C CA . GLY A 1 89 ? -14.059 2.567 18.864 1.00 73.19 89 GLY A CA 1
ATOM 687 C C . GLY A 1 89 ? -12.716 2.272 18.185 1.00 73.19 89 GLY A C 1
ATOM 688 O O . GLY A 1 89 ? -11.675 2.347 18.837 1.00 73.19 89 GLY A O 1
ATOM 689 N N . LEU A 1 90 ? -12.719 2.013 16.875 1.00 78.31 90 LEU A N 1
ATOM 690 C CA . LEU A 1 90 ? -11.524 1.749 16.075 1.00 78.31 90 LEU A CA 1
ATOM 691 C C . LEU A 1 90 ? -10.695 3.024 15.871 1.00 78.31 90 LEU A C 1
ATOM 693 O O . LEU A 1 90 ? -9.471 2.973 15.976 1.00 78.31 90 LEU A O 1
ATOM 697 N N . ILE A 1 91 ? -11.341 4.187 15.701 1.00 82.44 91 ILE A N 1
ATOM 698 C CA . ILE A 1 91 ? -10.653 5.488 15.581 1.00 82.44 91 ILE A CA 1
ATOM 699 C C . ILE A 1 91 ? -9.781 5.763 16.815 1.00 82.44 91 ILE A C 1
ATOM 701 O O . ILE A 1 91 ? -8.653 6.247 16.693 1.00 82.44 91 ILE A O 1
ATOM 705 N N . ARG A 1 92 ? -10.258 5.400 18.014 1.00 82.31 92 ARG A N 1
ATOM 706 C CA . ARG A 1 92 ? -9.503 5.573 19.268 1.00 82.31 92 ARG A CA 1
ATOM 707 C C . ARG A 1 92 ? -8.181 4.799 19.275 1.00 82.31 92 ARG A C 1
ATOM 709 O O . ARG A 1 92 ? -7.206 5.265 19.861 1.00 82.31 92 ARG A O 1
ATOM 716 N N . TYR A 1 93 ? -8.144 3.646 18.611 1.00 88.56 93 TYR A N 1
ATOM 717 C CA . TYR A 1 93 ? -6.986 2.755 18.531 1.00 88.56 93 TYR A CA 1
ATOM 718 C C . TYR A 1 93 ? -6.356 2.728 17.134 1.00 88.56 93 TYR A C 1
ATOM 720 O O . TYR A 1 93 ? -5.589 1.816 16.835 1.00 88.56 93 TYR A O 1
ATOM 728 N N . VAL A 1 94 ? -6.627 3.721 16.280 1.00 88.81 94 VAL A N 1
ATOM 729 C CA . VAL A 1 94 ? -6.224 3.706 14.862 1.00 88.81 94 VAL A CA 1
ATOM 730 C C . VAL A 1 94 ? -4.708 3.614 14.657 1.00 88.81 94 VAL A C 1
ATOM 732 O O . VAL A 1 94 ? -4.254 3.027 13.684 1.00 88.81 94 VAL A O 1
ATOM 735 N N . HIS A 1 95 ? -3.907 4.109 15.604 1.00 89.56 95 HIS A N 1
ATOM 736 C CA . HIS A 1 95 ? -2.445 3.979 15.570 1.00 89.56 95 HIS A CA 1
ATOM 737 C C . HIS A 1 95 ? -1.981 2.524 15.543 1.00 89.56 95 HIS A C 1
ATOM 739 O O . HIS A 1 95 ? -0.973 2.226 14.916 1.00 89.56 95 HIS A O 1
ATOM 745 N N . PHE A 1 96 ? -2.724 1.620 16.186 1.00 90.88 96 PHE A N 1
ATOM 746 C CA . PHE A 1 96 ? -2.429 0.193 16.134 1.00 90.88 96 PHE A CA 1
ATOM 747 C C . PHE A 1 96 ? -2.761 -0.403 14.763 1.00 90.88 96 PHE A C 1
ATOM 749 O O . PHE A 1 96 ? -2.005 -1.243 14.292 1.00 90.88 96 PHE A O 1
ATOM 756 N N . ALA A 1 97 ? -3.808 0.075 14.081 1.00 91.81 97 ALA A N 1
ATOM 757 C CA . ALA A 1 97 ? -4.085 -0.311 12.696 1.00 91.81 97 ALA A CA 1
ATOM 758 C C . ALA A 1 97 ? -3.000 0.204 11.737 1.00 91.81 97 ALA A C 1
ATOM 760 O O . ALA A 1 97 ? -2.516 -0.556 10.904 1.00 91.81 97 ALA A O 1
ATOM 761 N N . ILE A 1 98 ? -2.556 1.457 11.901 1.00 93.25 98 ILE A N 1
ATOM 762 C CA . ILE A 1 98 ? -1.409 2.006 11.156 1.00 93.25 98 ILE A CA 1
ATOM 763 C C . ILE A 1 98 ? -0.162 1.152 11.407 1.00 93.25 98 ILE A C 1
ATOM 765 O O . ILE A 1 98 ? 0.534 0.796 10.462 1.00 93.25 98 ILE A O 1
ATOM 769 N N . LEU A 1 99 ? 0.105 0.791 12.666 1.00 94.31 99 LEU A N 1
ATOM 770 C CA . LEU A 1 99 ? 1.225 -0.073 13.025 1.00 94.31 99 LEU A CA 1
ATOM 771 C C . LEU A 1 99 ? 1.101 -1.455 12.372 1.00 94.31 99 LEU A C 1
ATOM 773 O O . LEU A 1 99 ? 2.091 -1.954 11.855 1.00 94.31 99 LEU A O 1
ATOM 777 N N . GLY A 1 100 ? -0.093 -2.052 12.344 1.00 94.12 100 GLY A N 1
ATOM 778 C CA . GLY A 1 100 ? -0.343 -3.318 11.650 1.00 94.12 100 GLY A CA 1
ATOM 779 C C . GLY A 1 100 ? -0.019 -3.233 10.157 1.00 94.12 100 GLY A C 1
ATOM 780 O O . GLY A 1 100 ? 0.729 -4.060 9.643 1.00 94.12 100 GLY A O 1
ATOM 781 N N . VAL A 1 101 ? -0.491 -2.183 9.479 1.00 95.50 101 VAL A N 1
ATOM 782 C CA . VAL A 1 101 ? -0.163 -1.920 8.066 1.00 95.50 101 VAL A CA 1
ATOM 783 C C . VAL A 1 101 ? 1.340 -1.717 7.869 1.00 95.50 101 VAL A C 1
ATOM 785 O O . VAL A 1 101 ? 1.916 -2.264 6.933 1.00 95.50 101 VAL A O 1
ATOM 788 N N . PHE A 1 102 ? 1.998 -0.983 8.767 1.00 95.38 102 PHE A N 1
ATOM 789 C CA . PHE A 1 102 ? 3.440 -0.755 8.709 1.00 95.38 102 PHE A CA 1
ATOM 790 C C . PHE A 1 102 ? 4.253 -2.036 8.940 1.00 95.38 102 PHE A C 1
ATOM 792 O O . PHE A 1 102 ? 5.249 -2.256 8.259 1.00 95.38 102 PHE A O 1
ATOM 799 N N . ILE A 1 103 ? 3.826 -2.908 9.857 1.00 95.56 103 ILE A N 1
ATOM 800 C CA . ILE A 1 103 ? 4.447 -4.223 10.069 1.00 95.56 103 ILE A CA 1
ATOM 801 C C . ILE A 1 103 ? 4.322 -5.068 8.799 1.00 95.56 103 ILE A C 1
ATOM 803 O O . ILE A 1 103 ? 5.313 -5.649 8.364 1.00 95.56 103 ILE A O 1
ATOM 807 N N . GLY A 1 104 ? 3.136 -5.097 8.181 1.00 93.81 104 GLY A N 1
ATOM 808 C CA . GLY A 1 104 ? 2.925 -5.776 6.903 1.00 93.81 104 GLY A CA 1
ATOM 809 C C . GLY A 1 104 ? 3.842 -5.234 5.805 1.00 93.81 104 GLY A C 1
ATOM 810 O O . GLY A 1 104 ? 4.532 -5.998 5.141 1.00 93.81 104 GLY A O 1
ATOM 811 N N . PHE A 1 105 ? 3.935 -3.912 5.672 1.00 95.12 105 PHE A N 1
ATOM 812 C CA . PHE A 1 105 ? 4.851 -3.260 4.736 1.00 95.12 105 PHE A CA 1
ATOM 813 C C . PHE A 1 105 ? 6.311 -3.655 4.975 1.00 95.12 105 PHE A C 1
ATOM 815 O O . PHE A 1 105 ? 7.002 -4.089 4.053 1.00 95.12 105 PHE A O 1
ATOM 822 N N . MET A 1 106 ? 6.774 -3.558 6.221 1.00 94.88 106 MET A N 1
ATOM 823 C CA . MET A 1 106 ? 8.143 -3.913 6.579 1.00 94.88 106 MET A CA 1
ATOM 824 C C . MET A 1 106 ? 8.42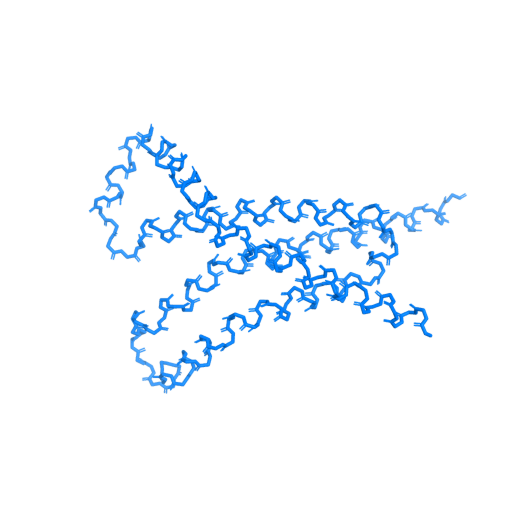8 -5.395 6.345 1.00 94.88 106 MET A C 1
ATOM 826 O O . MET A 1 106 ? 9.553 -5.723 5.981 1.00 94.88 106 MET A O 1
ATOM 830 N N . TYR A 1 107 ? 7.447 -6.286 6.489 1.00 93.81 107 TYR A N 1
ATOM 831 C CA . TYR A 1 107 ? 7.625 -7.705 6.181 1.00 93.81 107 TYR A CA 1
ATOM 832 C C . TYR A 1 107 ? 8.061 -7.935 4.723 1.00 93.81 107 TYR A C 1
ATOM 834 O O . TYR A 1 107 ? 8.953 -8.744 4.481 1.00 93.81 107 TYR A O 1
ATOM 842 N N . PHE A 1 108 ? 7.508 -7.177 3.769 1.00 90.31 108 PHE A N 1
ATOM 843 C CA . PHE A 1 108 ? 7.875 -7.287 2.351 1.00 90.31 108 PHE A CA 1
ATOM 844 C C . PHE A 1 108 ? 9.090 -6.438 1.964 1.00 90.31 108 PHE A C 1
ATOM 846 O O . PHE A 1 108 ? 9.905 -6.869 1.152 1.00 90.31 108 PHE A O 1
ATOM 853 N N . VAL A 1 109 ? 9.247 -5.245 2.546 1.00 90.56 109 VAL A N 1
ATOM 854 C CA . VAL A 1 109 ? 10.326 -4.319 2.163 1.00 90.56 109 VAL A CA 1
ATOM 855 C C . VAL A 1 109 ? 11.647 -4.617 2.875 1.00 90.56 109 VAL A C 1
ATOM 857 O O . VAL A 1 109 ? 12.706 -4.431 2.279 1.00 90.56 109 VAL A O 1
ATOM 860 N N . SER A 1 110 ? 11.635 -5.117 4.117 1.00 89.19 110 SER A N 1
ATOM 861 C CA . SER A 1 110 ? 12.874 -5.321 4.891 1.00 89.19 110 SER A CA 1
ATOM 862 C C . SER A 1 110 ? 13.876 -6.270 4.234 1.00 89.19 110 SER A C 1
ATOM 864 O O . SER A 1 110 ? 15.052 -5.915 4.221 1.00 89.19 110 SER A O 1
ATOM 866 N N . PRO A 1 111 ? 13.489 -7.438 3.676 1.00 87.81 111 PRO A N 1
ATOM 867 C CA . PRO A 1 111 ? 14.452 -8.333 3.032 1.00 87.81 111 PRO A CA 1
ATOM 868 C C . PRO A 1 111 ? 15.210 -7.634 1.900 1.00 87.81 111 PRO A C 1
ATOM 870 O O . PRO A 1 111 ? 16.436 -7.700 1.828 1.00 87.81 111 PRO A O 1
ATOM 873 N N . VAL A 1 112 ? 14.478 -6.883 1.077 1.00 86.88 112 VAL A N 1
ATOM 874 C CA . VAL A 1 112 ? 15.024 -6.145 -0.063 1.00 86.88 112 VAL A CA 1
ATOM 875 C C . VAL A 1 112 ? 15.897 -4.979 0.408 1.00 86.88 112 VAL A C 1
ATOM 877 O O . VAL A 1 112 ? 17.003 -4.772 -0.095 1.00 86.88 112 VAL A O 1
ATOM 880 N N . LEU A 1 113 ? 15.454 -4.259 1.438 1.00 86.12 113 LEU A N 1
ATOM 881 C CA . LEU A 1 113 ? 16.213 -3.174 2.053 1.00 86.12 113 LEU A CA 1
ATOM 882 C C . LEU A 1 113 ? 17.537 -3.672 2.651 1.00 86.12 113 LEU A C 1
ATOM 884 O O . LEU A 1 113 ? 18.563 -3.015 2.491 1.00 86.12 113 LEU A O 1
ATOM 888 N N . VAL A 1 114 ? 17.534 -4.839 3.303 1.00 85.12 114 VAL A N 1
ATOM 889 C CA . VAL A 1 114 ? 18.747 -5.472 3.840 1.00 85.12 114 VAL A CA 1
ATOM 890 C C . VAL A 1 114 ? 19.689 -5.835 2.701 1.00 85.12 114 VAL A C 1
ATOM 892 O O . VAL A 1 114 ? 20.855 -5.452 2.759 1.00 85.12 114 VAL A O 1
ATOM 895 N N . THR A 1 115 ? 19.199 -6.483 1.638 1.00 82.56 115 THR A N 1
ATOM 896 C CA . THR A 1 115 ? 20.042 -6.810 0.476 1.00 82.56 115 THR A CA 1
ATOM 897 C C . THR A 1 115 ? 20.656 -5.561 -0.153 1.00 82.56 115 THR A C 1
ATOM 899 O O . THR A 1 115 ? 21.862 -5.534 -0.415 1.00 82.56 115 THR A O 1
ATOM 902 N N . PHE A 1 116 ? 19.871 -4.488 -0.287 1.00 80.88 116 PHE A N 1
ATOM 903 C CA . PHE A 1 116 ? 20.341 -3.198 -0.775 1.00 80.88 116 PHE A CA 1
ATOM 904 C C . PHE A 1 116 ? 21.405 -2.590 0.151 1.00 80.88 116 PHE A C 1
ATOM 906 O O . PHE A 1 116 ? 22.466 -2.181 -0.318 1.00 80.88 116 PHE A O 1
ATOM 913 N N . ALA A 1 117 ? 21.191 -2.587 1.467 1.00 78.06 117 ALA A N 1
ATOM 914 C CA . ALA A 1 117 ? 22.149 -2.047 2.431 1.00 78.06 117 ALA A CA 1
ATOM 915 C C . ALA A 1 117 ? 23.469 -2.837 2.451 1.00 78.06 117 ALA A C 1
ATOM 917 O O . ALA A 1 117 ? 24.550 -2.246 2.465 1.00 78.06 117 ALA A O 1
ATOM 918 N N . THR A 1 118 ? 23.399 -4.170 2.389 1.00 78.25 118 THR A N 1
ATOM 919 C CA . THR A 1 118 ? 24.583 -5.045 2.375 1.00 78.25 118 THR A CA 1
ATOM 920 C C . THR A 1 118 ? 25.344 -5.024 1.053 1.00 78.25 118 THR A C 1
ATOM 922 O O . THR A 1 118 ? 26.500 -5.435 1.011 1.00 78.25 118 THR A O 1
ATOM 925 N N . SER A 1 119 ? 24.741 -4.509 -0.022 1.00 71.19 119 SER A N 1
ATOM 926 C CA . SER A 1 119 ? 25.373 -4.442 -1.345 1.00 71.19 119 SER A CA 1
ATOM 927 C C . SER A 1 119 ? 26.539 -3.446 -1.440 1.00 71.19 119 SER A C 1
ATOM 929 O O . SER A 1 119 ? 27.274 -3.426 -2.426 1.00 71.19 119 SER A O 1
ATOM 931 N N . GLY A 1 120 ? 26.729 -2.608 -0.417 1.00 64.38 120 GLY A N 1
ATOM 932 C CA . GLY A 1 120 ? 27.830 -1.652 -0.343 1.00 64.38 120 GLY A CA 1
ATOM 933 C C . GLY A 1 120 ? 27.620 -0.358 -1.138 1.00 64.38 120 GLY A C 1
ATOM 934 O O . GLY A 1 120 ? 28.480 0.523 -1.050 1.00 64.38 120 GLY A O 1
ATOM 935 N N . VAL A 1 121 ? 26.481 -0.198 -1.831 1.00 65.62 121 VAL A N 1
ATOM 936 C CA . VAL A 1 121 ? 26.092 1.019 -2.580 1.00 65.62 121 VAL A CA 1
ATOM 937 C C . VAL A 1 121 ? 26.174 2.272 -1.701 1.00 65.62 121 VAL A C 1
ATOM 939 O O . VAL A 1 121 ? 26.782 3.263 -2.092 1.00 65.62 121 VAL A O 1
ATOM 942 N N . LEU A 1 122 ? 25.662 2.200 -0.467 1.00 65.06 122 LEU A N 1
ATOM 943 C CA . LEU A 1 122 ? 25.683 3.315 0.491 1.00 65.06 122 LEU A CA 1
ATOM 944 C C . LEU A 1 122 ? 27.081 3.619 1.060 1.00 65.06 122 LEU A C 1
ATOM 946 O O . LEU A 1 122 ? 27.329 4.726 1.525 1.00 65.06 122 LEU A O 1
ATOM 950 N N . SER A 1 123 ? 27.992 2.643 1.042 1.00 64.75 123 SER A N 1
ATOM 951 C CA . SER A 1 123 ? 29.302 2.734 1.708 1.00 64.75 123 SER A CA 1
ATOM 952 C C . SER A 1 123 ? 30.463 3.103 0.784 1.00 64.75 123 SER A C 1
ATOM 954 O O . SER A 1 123 ? 31.499 3.552 1.264 1.00 64.75 123 SER A O 1
ATOM 956 N N . LYS A 1 124 ? 30.324 2.895 -0.531 1.00 60.88 124 LYS A N 1
ATOM 957 C CA . LYS A 1 124 ? 31.445 3.001 -1.483 1.00 60.88 124 LYS A CA 1
ATOM 958 C C . LYS A 1 124 ? 31.313 4.140 -2.495 1.00 60.88 124 LYS A C 1
ATOM 960 O O . LYS A 1 124 ? 32.155 4.237 -3.379 1.00 60.88 124 LYS A O 1
ATOM 965 N N . GLY A 1 125 ? 30.266 4.969 -2.403 1.00 55.81 125 GLY A N 1
ATOM 966 C CA . GLY A 1 125 ? 29.984 6.000 -3.414 1.00 55.81 125 GLY A CA 1
ATOM 967 C C . GLY A 1 125 ? 29.838 5.423 -4.829 1.00 55.81 125 GLY A C 1
ATOM 968 O O . GLY A 1 125 ? 30.045 6.127 -5.813 1.00 55.81 125 GLY A O 1
ATOM 969 N N . ALA A 1 126 ? 29.547 4.122 -4.925 1.00 58.38 126 ALA A N 1
ATOM 970 C CA . ALA A 1 126 ? 29.441 3.411 -6.184 1.00 58.38 126 ALA A CA 1
ATOM 971 C C . ALA A 1 126 ? 28.145 3.820 -6.886 1.00 58.38 126 ALA A C 1
ATOM 973 O O . ALA A 1 126 ? 27.107 3.965 -6.236 1.00 58.38 126 ALA A O 1
ATOM 974 N N . VAL A 1 127 ? 28.211 3.980 -8.211 1.00 59.72 127 VAL A N 1
ATOM 975 C CA . VAL A 1 127 ? 27.026 4.197 -9.047 1.00 59.72 127 VAL A CA 1
ATOM 976 C C . VAL A 1 127 ? 26.013 3.090 -8.725 1.00 59.72 127 VAL A C 1
ATOM 978 O O . VAL A 1 127 ? 26.402 1.916 -8.733 1.00 59.72 127 VAL A O 1
ATOM 981 N N . PRO A 1 128 ? 24.758 3.431 -8.376 1.00 60.94 128 PRO A N 1
ATOM 982 C CA . PRO A 1 128 ? 23.765 2.439 -7.999 1.00 60.94 128 PRO A CA 1
ATOM 983 C C . PRO A 1 128 ? 23.622 1.410 -9.118 1.00 60.94 128 PRO A C 1
ATOM 985 O O . PRO A 1 128 ? 23.296 1.754 -10.251 1.00 60.94 128 PRO A O 1
ATOM 988 N N . ASN A 1 129 ? 23.912 0.147 -8.805 1.00 61.62 129 ASN A N 1
ATOM 989 C CA . ASN A 1 129 ? 23.722 -0.933 -9.758 1.00 61.62 129 ASN A CA 1
ATOM 990 C C . ASN A 1 129 ? 22.207 -1.176 -9.903 1.00 61.62 129 ASN A C 1
ATOM 992 O O . ASN A 1 129 ? 21.584 -1.537 -8.896 1.00 61.62 129 ASN A O 1
ATOM 996 N N . PRO A 1 130 ? 21.623 -1.026 -11.109 1.00 61.19 130 PRO A N 1
ATOM 997 C CA . PRO A 1 130 ? 20.191 -1.206 -11.340 1.00 61.19 130 PRO A CA 1
ATOM 998 C C . PRO A 1 130 ? 19.684 -2.565 -10.842 1.00 61.19 130 PRO A C 1
ATOM 1000 O O . PRO A 1 130 ? 18.620 -2.631 -10.241 1.00 61.19 130 PRO A O 1
ATOM 1003 N N . VAL A 1 131 ? 20.500 -3.622 -10.929 1.00 61.81 131 VAL A N 1
ATOM 1004 C CA . VAL A 1 131 ? 20.164 -4.978 -10.447 1.00 61.81 131 VAL A CA 1
ATOM 1005 C C . VAL A 1 131 ? 19.858 -5.022 -8.941 1.00 61.81 131 VAL A C 1
ATOM 1007 O O . VAL A 1 131 ? 19.095 -5.868 -8.482 1.00 61.81 131 VAL A O 1
ATOM 1010 N N . LEU A 1 132 ? 20.439 -4.110 -8.158 1.00 61.50 132 LEU A N 1
ATOM 1011 C CA . LEU A 1 132 ? 20.280 -4.047 -6.702 1.00 61.50 132 LEU A CA 1
ATOM 1012 C C . LEU A 1 132 ? 19.265 -2.988 -6.260 1.00 61.50 132 LEU A C 1
ATOM 1014 O O . LEU A 1 132 ? 18.640 -3.142 -5.213 1.00 61.50 132 LEU A O 1
ATOM 1018 N N . THR A 1 133 ? 19.092 -1.914 -7.033 1.00 70.75 133 THR A N 1
ATOM 1019 C CA . THR A 1 133 ? 18.109 -0.861 -6.739 1.00 70.75 133 THR A CA 1
ATOM 1020 C C . THR A 1 133 ? 16.709 -1.205 -7.218 1.00 70.75 133 THR A C 1
ATOM 1022 O O . THR A 1 133 ? 15.744 -0.830 -6.561 1.00 70.75 133 THR A O 1
ATOM 1025 N N . GLN A 1 134 ? 16.576 -1.918 -8.334 1.00 78.00 134 GLN A N 1
ATOM 1026 C CA . GLN A 1 134 ? 15.286 -2.163 -8.974 1.00 78.00 134 GLN A CA 1
ATOM 1027 C C . GLN A 1 134 ? 14.329 -2.996 -8.113 1.00 78.00 134 GLN A C 1
ATOM 1029 O O . GLN A 1 134 ? 13.210 -2.537 -7.917 1.00 78.00 134 GLN A O 1
ATOM 1034 N N . PRO A 1 135 ? 14.763 -4.074 -7.425 1.00 82.69 135 PRO A N 1
ATOM 1035 C CA . PRO A 1 135 ? 13.884 -4.793 -6.501 1.00 82.69 135 PRO A CA 1
ATOM 1036 C C . PRO A 1 135 ? 13.355 -3.915 -5.358 1.00 82.69 135 PRO A C 1
ATOM 1038 O O . PRO A 1 135 ? 12.225 -4.093 -4.901 1.00 82.69 135 PRO A O 1
ATOM 1041 N N . LEU A 1 136 ? 14.166 -2.960 -4.877 1.00 84.31 136 LEU A N 1
ATOM 1042 C CA . LEU A 1 136 ? 13.748 -2.022 -3.834 1.00 84.31 136 LEU A CA 1
ATOM 1043 C C . LEU A 1 136 ? 12.729 -1.026 -4.380 1.00 84.31 136 LEU A C 1
ATOM 1045 O O . LEU A 1 136 ? 11.723 -0.770 -3.723 1.00 84.31 136 LEU A O 1
ATOM 1049 N N . VAL A 1 137 ? 12.977 -0.482 -5.571 1.00 85.19 137 VAL A N 1
ATOM 1050 C CA . VAL A 1 137 ? 12.034 0.413 -6.247 1.00 85.19 137 VAL A CA 1
ATOM 1051 C C . VAL A 1 137 ? 10.713 -0.311 -6.497 1.00 85.19 137 VAL A C 1
ATOM 1053 O O . VAL A 1 137 ? 9.674 0.229 -6.132 1.00 85.19 137 VAL A O 1
ATOM 1056 N N . ASP A 1 138 ? 10.740 -1.542 -7.001 1.00 86.88 138 ASP A N 1
ATOM 1057 C CA . ASP A 1 138 ? 9.544 -2.346 -7.261 1.00 86.88 138 ASP A CA 1
ATOM 1058 C C . ASP A 1 138 ? 8.751 -2.590 -5.974 1.00 86.88 138 ASP A C 1
ATOM 1060 O O . ASP A 1 138 ? 7.553 -2.314 -5.916 1.00 86.88 138 ASP A O 1
ATOM 1064 N N . ALA A 1 139 ? 9.419 -3.009 -4.894 1.00 88.75 139 ALA A N 1
ATOM 1065 C CA . ALA A 1 139 ? 8.770 -3.201 -3.599 1.00 88.75 139 ALA A CA 1
ATOM 1066 C C . ALA A 1 139 ? 8.158 -1.895 -3.055 1.00 88.75 139 ALA A C 1
ATOM 1068 O O . ALA A 1 139 ? 7.063 -1.899 -2.489 1.00 88.75 139 ALA A O 1
ATOM 1069 N N . LEU A 1 140 ? 8.833 -0.757 -3.236 1.00 91.12 140 LEU A N 1
ATOM 1070 C CA . LEU A 1 140 ? 8.296 0.542 -2.835 1.00 91.12 140 LEU A CA 1
ATOM 1071 C C . LEU A 1 140 ? 7.099 0.946 -3.699 1.00 91.12 140 LEU A C 1
ATOM 1073 O O . LEU A 1 140 ? 6.093 1.378 -3.144 1.00 91.12 140 LEU A O 1
ATOM 1077 N N . VAL A 1 141 ? 7.159 0.766 -5.017 1.00 91.69 141 VAL A N 1
ATOM 1078 C CA . VAL A 1 141 ? 6.042 1.037 -5.937 1.00 91.69 141 VAL A CA 1
ATOM 1079 C C . VAL A 1 141 ? 4.823 0.195 -5.568 1.00 91.69 141 VAL A C 1
ATOM 1081 O O . VAL A 1 141 ? 3.709 0.715 -5.539 1.00 91.69 141 VAL A O 1
ATOM 1084 N N . TRP A 1 142 ? 5.037 -1.073 -5.219 1.00 92.88 142 TRP A N 1
ATOM 1085 C CA . TRP A 1 142 ? 3.973 -1.994 -4.837 1.00 92.88 142 TRP A CA 1
ATOM 1086 C C . TRP A 1 142 ? 3.333 -1.633 -3.501 1.00 92.88 142 TRP A C 1
ATOM 1088 O O . TRP A 1 142 ? 2.120 -1.669 -3.395 1.00 92.88 142 TRP A O 1
ATOM 1098 N N . TYR A 1 143 ? 4.096 -1.298 -2.459 1.00 93.50 143 TYR A N 1
ATOM 1099 C CA . TYR A 1 143 ? 3.522 -1.253 -1.105 1.00 93.50 143 TYR A CA 1
ATOM 1100 C C . TYR A 1 143 ? 3.454 0.144 -0.484 1.00 93.50 143 TYR A C 1
ATOM 1102 O O . TYR A 1 143 ? 2.593 0.399 0.363 1.00 93.50 143 TYR A O 1
ATOM 1110 N N . LEU A 1 144 ? 4.327 1.073 -0.881 1.00 93.44 144 LEU A N 1
ATOM 1111 C CA . LEU A 1 144 ? 4.405 2.402 -0.270 1.00 93.44 144 LEU A CA 1
ATOM 1112 C C . LEU A 1 144 ? 3.142 3.254 -0.503 1.00 93.44 144 LEU A C 1
ATOM 1114 O O . LEU A 1 144 ? 2.675 3.859 0.471 1.00 93.44 144 LEU A O 1
ATOM 1118 N N . PRO A 1 145 ? 2.539 3.298 -1.714 1.00 96.06 145 PRO A N 1
ATOM 1119 C CA . PRO A 1 145 ? 1.316 4.069 -1.943 1.00 96.06 145 PRO A CA 1
ATOM 1120 C C . PRO A 1 145 ? 0.187 3.691 -0.978 1.00 96.06 145 PRO A C 1
ATOM 1122 O O . PRO A 1 145 ? -0.500 4.569 -0.450 1.00 96.06 145 PRO A O 1
ATOM 1125 N N . PHE A 1 146 ? 0.046 2.398 -0.678 1.00 95.75 146 PHE A N 1
ATOM 1126 C CA . PHE A 1 146 ? -0.988 1.894 0.218 1.00 95.75 146 PHE A CA 1
ATOM 1127 C C . PHE A 1 146 ? -0.776 2.352 1.660 1.00 95.75 146 PHE A C 1
ATOM 1129 O O . PHE A 1 146 ? -1.699 2.870 2.295 1.00 95.75 146 PHE A O 1
ATOM 1136 N N . VAL A 1 147 ? 0.452 2.226 2.168 1.00 95.56 147 VAL A N 1
ATOM 1137 C CA . VAL A 1 147 ? 0.807 2.676 3.523 1.00 95.56 147 VAL A CA 1
ATOM 1138 C C . VAL A 1 147 ? 0.518 4.166 3.688 1.00 95.56 147 VAL A C 1
ATOM 1140 O O . VAL A 1 147 ? -0.093 4.570 4.681 1.00 95.56 147 VAL A O 1
ATOM 1143 N N . ILE A 1 148 ? 0.902 4.980 2.701 1.00 95.81 148 ILE A N 1
ATOM 1144 C CA . ILE A 1 148 ? 0.649 6.424 2.700 1.00 95.81 148 ILE A CA 1
ATOM 1145 C C . ILE A 1 148 ? -0.859 6.703 2.702 1.00 95.81 148 ILE A C 1
ATOM 1147 O O . ILE A 1 148 ? -1.336 7.492 3.521 1.00 95.81 148 ILE A O 1
ATOM 1151 N N . ALA A 1 149 ? -1.628 6.035 1.839 1.00 95.19 149 ALA A N 1
ATOM 1152 C CA . ALA A 1 149 ? -3.071 6.233 1.733 1.00 95.19 149 ALA A CA 1
ATOM 1153 C C . ALA A 1 149 ? -3.807 5.889 3.042 1.00 95.19 149 ALA A C 1
ATOM 1155 O O . ALA A 1 149 ? -4.669 6.656 3.494 1.00 95.19 149 ALA A O 1
ATOM 1156 N N . ILE A 1 150 ? -3.432 4.787 3.701 1.00 94.56 150 ILE A N 1
ATOM 1157 C CA . ILE A 1 150 ? -3.970 4.408 5.014 1.00 94.56 150 ILE A CA 1
ATOM 1158 C C . ILE A 1 150 ? -3.575 5.425 6.082 1.00 94.56 150 ILE A C 1
ATOM 1160 O O . ILE A 1 150 ? -4.430 5.856 6.861 1.00 94.56 150 ILE A O 1
ATOM 1164 N N . PHE A 1 151 ? -2.308 5.843 6.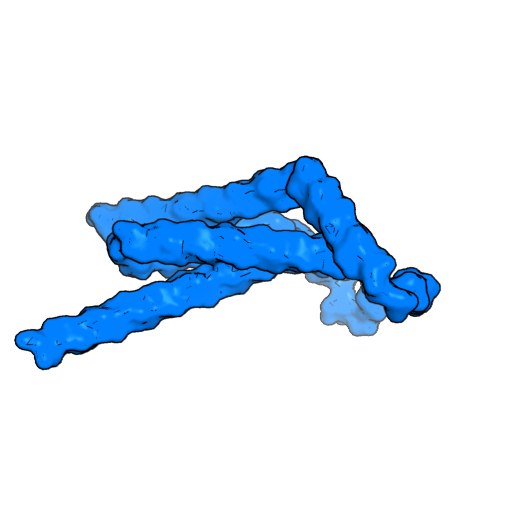117 1.00 94.19 151 PHE A N 1
ATOM 1165 C CA . PHE A 1 151 ? -1.821 6.817 7.090 1.00 94.19 151 PHE A CA 1
ATOM 1166 C C . PHE A 1 151 ? -2.573 8.147 6.980 1.00 94.19 151 PHE A C 1
ATOM 1168 O O . PHE A 1 151 ? -3.037 8.686 7.988 1.00 94.19 151 PHE A O 1
ATOM 1175 N N . ILE A 1 152 ? -2.748 8.665 5.764 1.00 93.50 152 ILE A N 1
ATOM 1176 C CA . ILE A 1 152 ? -3.502 9.897 5.511 1.00 93.50 152 ILE A CA 1
ATOM 1177 C C . ILE A 1 152 ? -4.959 9.724 5.952 1.00 93.50 152 ILE A C 1
ATOM 1179 O O . ILE A 1 152 ? -5.462 10.530 6.738 1.00 93.50 152 ILE A O 1
ATOM 1183 N N . SER A 1 153 ? -5.620 8.650 5.518 1.00 91.25 153 SER A N 1
ATOM 1184 C CA . SER A 1 153 ? -7.033 8.389 5.827 1.00 91.25 153 SER A CA 1
ATOM 1185 C C . SER A 1 153 ? -7.288 8.274 7.331 1.00 91.25 153 SER A C 1
ATOM 1187 O O . SER A 1 153 ? -8.204 8.906 7.866 1.00 91.25 153 SER A O 1
ATOM 1189 N N . ALA A 1 154 ? -6.430 7.537 8.039 1.00 89.75 154 ALA A N 1
ATOM 1190 C CA . ALA A 1 154 ? -6.474 7.398 9.489 1.00 89.75 154 ALA A CA 1
ATOM 1191 C C . ALA A 1 154 ? -6.336 8.747 10.207 1.00 89.75 154 ALA A C 1
ATOM 1193 O O . ALA A 1 154 ? -7.110 9.059 11.117 1.00 89.75 154 ALA A O 1
ATOM 1194 N N . ASN A 1 155 ? -5.367 9.567 9.792 1.00 89.44 155 ASN A N 1
ATOM 1195 C CA . ASN A 1 155 ? -5.118 10.870 10.403 1.00 89.44 155 ASN A CA 1
ATOM 1196 C C . ASN A 1 155 ? -6.251 11.865 10.135 1.00 89.44 155 ASN A C 1
ATOM 1198 O O . ASN A 1 155 ? -6.644 12.593 11.050 1.00 89.44 155 ASN A O 1
ATOM 1202 N N . ILE A 1 156 ? -6.818 11.873 8.925 1.00 90.12 156 ILE A N 1
ATOM 1203 C CA . ILE A 1 156 ? -7.989 12.694 8.594 1.00 90.12 156 ILE A CA 1
ATOM 1204 C C . ILE A 1 156 ? -9.162 12.320 9.505 1.00 90.12 156 ILE A C 1
ATOM 1206 O O . ILE A 1 156 ? -9.740 13.198 10.148 1.00 90.12 156 ILE A O 1
ATOM 1210 N N . LYS A 1 157 ? -9.480 11.026 9.638 1.00 87.19 157 LYS A N 1
ATOM 1211 C CA . LYS A 1 157 ? -10.585 10.559 10.492 1.00 87.19 157 LYS A CA 1
ATOM 1212 C C . LYS A 1 157 ? -10.362 10.874 11.967 1.00 87.19 157 LYS A C 1
ATOM 1214 O O . LYS A 1 157 ? -11.282 11.330 12.644 1.00 87.19 157 LYS A O 1
ATOM 1219 N N . ARG A 1 158 ? -9.132 10.719 12.461 1.00 85.19 158 ARG A N 1
ATOM 1220 C CA . ARG A 1 158 ? -8.774 11.093 13.836 1.00 85.19 158 ARG A CA 1
ATOM 1221 C C . ARG A 1 158 ? -8.981 12.589 14.094 1.00 85.19 158 ARG A C 1
ATOM 1223 O O . ARG A 1 158 ? -9.525 12.950 15.136 1.00 85.19 158 ARG A O 1
ATOM 1230 N N . ARG A 1 159 ? -8.581 13.454 13.153 1.00 85.94 159 ARG A N 1
ATOM 1231 C CA . ARG A 1 159 ? -8.801 14.909 13.245 1.00 85.94 159 ARG A CA 1
ATOM 1232 C C . ARG A 1 159 ? -10.290 15.261 13.234 1.00 85.94 159 ARG A C 1
ATOM 1234 O O . ARG A 1 159 ? -10.715 16.049 14.073 1.00 85.94 159 ARG A O 1
ATOM 1241 N N . GLN A 1 160 ? -11.078 14.642 12.353 1.00 85.81 160 GLN A N 1
ATOM 1242 C CA . GLN A 1 160 ? -12.533 14.840 12.290 1.00 85.81 160 GLN A CA 1
ATOM 1243 C C . GLN A 1 160 ? -13.217 14.485 13.619 1.00 85.81 160 GLN A C 1
ATOM 1245 O O . GLN A 1 160 ? -14.033 15.259 14.115 1.00 85.81 160 GLN A O 1
ATOM 1250 N N . LEU A 1 161 ? -12.842 13.360 14.237 1.00 81.94 161 LEU A N 1
ATOM 1251 C CA . LEU A 1 161 ? -13.404 12.937 15.523 1.00 81.94 161 LEU A CA 1
ATOM 1252 C C . LEU A 1 161 ? -13.037 13.898 16.666 1.00 81.94 161 LEU A C 1
ATOM 1254 O O . LEU A 1 161 ? -13.889 14.230 17.488 1.00 81.94 161 LEU A O 1
ATOM 1258 N N . ALA A 1 162 ? -11.795 14.388 16.701 1.00 80.50 162 ALA A N 1
ATOM 1259 C CA . ALA A 1 162 ? -11.367 15.373 17.695 1.00 80.50 162 ALA A CA 1
ATOM 1260 C C . ALA A 1 162 ? -12.135 16.703 17.566 1.00 80.50 162 ALA A C 1
ATOM 1262 O O . ALA A 1 162 ? -12.556 17.270 18.571 1.00 80.50 162 ALA A O 1
ATOM 1263 N N . GLN A 1 163 ? -12.372 17.172 16.337 1.00 81.69 163 GLN A N 1
ATOM 1264 C CA . GLN A 1 163 ? -13.152 18.387 16.077 1.00 81.69 163 GLN A CA 1
ATOM 1265 C C . GLN A 1 163 ? -14.634 18.222 16.437 1.00 81.69 163 GLN A C 1
ATOM 1267 O O . GLN A 1 163 ? -15.232 19.137 17.001 1.00 81.69 163 GLN A O 1
ATOM 1272 N N . ALA A 1 164 ? -15.231 17.063 16.144 1.00 77.69 164 ALA A N 1
ATOM 1273 C CA . ALA A 1 164 ? -16.611 16.765 16.525 1.00 77.69 164 ALA A CA 1
ATOM 1274 C C . ALA A 1 164 ? -16.789 16.761 18.052 1.00 77.69 164 ALA A C 1
ATOM 1276 O O . ALA A 1 164 ? -17.744 17.346 18.557 1.00 77.69 164 ALA A O 1
ATOM 1277 N N . ALA A 1 165 ? -15.830 16.182 18.782 1.00 72.81 165 ALA A N 1
ATOM 1278 C CA . ALA A 1 165 ? -15.820 16.201 20.242 1.00 72.81 165 ALA A CA 1
ATOM 1279 C C . ALA A 1 165 ? -15.646 17.617 20.814 1.00 72.81 165 ALA A C 1
ATOM 1281 O O . ALA A 1 165 ? -16.233 17.924 21.838 1.00 72.81 165 ALA A O 1
ATOM 1282 N N . GLN A 1 166 ? -14.882 18.503 20.166 1.00 68.81 166 GLN A N 1
ATOM 1283 C CA . GLN A 1 166 ? -14.792 19.903 20.601 1.00 68.81 166 GLN A CA 1
ATOM 1284 C C . GLN A 1 166 ? -16.110 20.655 20.394 1.00 68.81 166 GLN A C 1
ATOM 1286 O O . GLN A 1 166 ? -16.532 21.387 21.281 1.00 68.81 166 GLN A O 1
ATOM 1291 N N . ARG A 1 167 ? -16.794 20.459 19.259 1.00 62.69 167 ARG A N 1
ATOM 1292 C CA . ARG A 1 167 ? -18.079 21.123 18.973 1.00 62.69 167 ARG A CA 1
ATOM 1293 C C . ARG A 1 167 ? -19.193 20.705 19.930 1.00 62.69 167 ARG A C 1
ATOM 1295 O O . ARG A 1 167 ? -20.014 21.541 20.281 1.00 62.69 167 ARG A O 1
ATOM 1302 N N . SER A 1 168 ? -19.203 19.452 20.386 1.00 61.91 168 SER A N 1
ATOM 1303 C CA . SER A 1 168 ? -20.212 18.974 21.340 1.00 61.91 168 SER A CA 1
ATOM 1304 C C . SER A 1 168 ? -20.057 19.545 22.752 1.00 61.91 168 SER A C 1
ATOM 1306 O O . SER A 1 168 ? -20.956 19.360 23.554 1.00 61.91 168 SER A O 1
ATOM 1308 N N . TRP A 1 169 ? -18.927 20.179 23.084 1.00 49.16 169 TRP A N 1
ATOM 1309 C CA . TRP A 1 169 ? -18.726 20.851 24.378 1.00 49.16 169 TRP A CA 1
ATOM 1310 C C . TRP A 1 169 ? -19.241 22.297 24.391 1.00 49.16 169 TRP A C 1
ATOM 1312 O O . TRP A 1 169 ? -19.331 22.896 25.457 1.00 49.16 169 TRP A O 1
ATOM 1322 N N . PHE A 1 170 ? -19.548 22.866 23.221 1.00 51.66 170 PHE A N 1
ATOM 1323 C CA . PHE A 1 170 ? -20.075 24.229 23.076 1.00 51.66 170 PHE A CA 1
ATOM 1324 C C . PHE A 1 170 ? -21.604 24.271 22.885 1.00 51.66 170 PHE A C 1
ATOM 1326 O O . PHE A 1 170 ? -22.150 25.335 22.594 1.00 51.66 170 PHE A O 1
ATOM 1333 N N . HIS A 1 171 ? -22.280 23.132 23.047 1.00 44.25 171 HIS A N 1
ATOM 1334 C CA . HIS A 1 171 ? -23.736 22.976 23.057 1.00 44.25 171 HIS A CA 1
ATOM 1335 C C . HIS A 1 171 ? -24.166 22.349 24.380 1.00 44.25 171 HIS A C 1
ATOM 1337 O O . HIS A 1 171 ? -25.240 22.749 24.877 1.00 44.25 171 HIS A O 1
#

Organism: NCBI:txid870967

Radius of gyration: 19.95 Å; chains: 1; bounding box: 55×36×60 Å

Secondary structure (DSSP, 8-state):
-HHHHHHHHHHHHHHHHHHHHHHHHT-HHHHHHHHHHHHHHHHT-HHHHHHHHH-SSS-HHHHHHHHHHHHHHHHHHHHHHHHHHH-HHHHHTHHHHHHHHHHHHHHHHHHHHHHHHHTTHHHH-PPPPHHHHHHHHHHHHHHHHHHHHHHHHHHHHHHHHHHHHHHTT--

Foldseek 3Di:
DVVVVLLVVLLVLLQVLLVVLVVQLPDPVLLVVLVVVVCVVLVVPPCSVVVCVPDPDDDVSLVSLLVSLLVSLQVSLVVVLVVCVVCVSSLVNNVSSLVSNVVSLCVQQVVLVVQLVVVCVVPPVDDDDCVSVVSNSSSCSNRVSNSVSNVVSSVVSNVVVVVVVVVVVVD

=== Feature glossary ===
Feature key, reading from the visual/contextual features back to the raw sequence:

Rendered structure images. Six rendered views show the 3D structure from the faces of a cube — i.e. along ±x, ±y, ±z. Rendering representation is drawn randomly per protein from cartoon (secondary-structure ribbons), sticks (backbone bonds), or molecular surface; coloring is either N→C rainbow (blue at the N-terminus through red at the C-terminus) or one color per chain.

Contact-map, Ramachandran, and PAE plots. The contact map is a binary N×N matrix image: pixel (i, j) is dark where Cα_i and Cα_j are within 8 Å and |i−j|>4. Because the |i−j|>4 filter removes local helical contacts, off-diagonal stripes parallel to the main diagonal indicate parallel β-sheets; stripes perpendicular to it indicate antiparallel β-sheets. The Ramachandran plot scatters every residue's (φ, ψ) pair against the sterically allowed regions. The PAE heatmap renders the predicted-aligned-error matrix.

InterPro / GO / CATH / organism. Database cross-references. InterPro integrates a dozen domain/family signature databases into unified entries with residue-range hits. GO terms attach function/process/location labels with evidence codes. CATH codes position the fold in a four-level structural taxonomy. Organism is the NCBI-taxonomy species name.

Nearest PDB structures. The Foldseek neighbor list gives the closest experimentally determined structures in the PDB, ranked by structural alignment. TM-score near 1 means near-identical fold; near 0.3 means only rough topology match. This is how one finds what a novel AlphaFold prediction most resembles in the solved-structure universe.

Predicted aligned error. PAE(i, j) answers: if I align the predicted and true structures on residue i, how far off (in Å) do I expect residue j to be? A block-diagonal PAE matrix with low values on the blocks and high values off-diagonal is the signature of a multi-domain protein with confidently predicted domains but uncertain inter-domain orientation.

Solvent-accessible surface area. Accessible surface area quantifies burial. A residue with SASA near zero is packed into the hydrophobic core; one with SASA >100 Å² sits on the surface. Computed here via the Shrake–Rupley numerical algorithm with a 1.4 Å probe.

B-factor. B-factor (Debye–Waller factor) reflects atomic displacement in the crystal lattice. It is an experimental observable (units Å²), not a prediction; low values mean the atom is pinned down, high values mean it moves or is heterogeneous across the crystal.

pLDDT. For AlphaFold models, the B-factor field carries pLDDT — the model's own estimate of local accuracy on a 0–100 scale. Regions with pLDDT<50 should be treated as essentially unmodeled; they often correspond to intrinsically disordered segments.

Backbone torsions (φ/ψ). φ (phi) and ψ (psi) are the two rotatable backbone dihedrals per residue: φ is the C(i-1)–N–Cα–C torsion, ψ is the N–Cα–C–N(i+1) torsion, both in degrees on (−180°, 180°]. α-helical residues cluster near (−60°, −45°); β-strand residues near (−120°, +130°). A Ramachandran plot is simply a scatter of (φ, ψ) for every residue.

Radius of gyration, Cα contacts, bounding box. Radius of gyration (Rg) is the root-mean-square distance of Cα atoms from their centroid — a single number for overall size and compactness. A globular domain of N residues has Rg ≈ 2.2·N^0.38 Å; an extended or disordered chain has a much larger Rg. The Cα contact count is the number of residue pairs whose Cα atoms are within 8 Å and are more than four positions apart in sequence — a standard proxy for tertiary packing density. The bounding box is the smallest axis-aligned box enclosing all Cα atoms.

Secondary structure (3-state, P-SEA). Three-state secondary structure (P-SEA) collapses the eight DSSP classes into helix (a), strand (b), and coil (c). P-SEA assigns these from Cα geometry alone — distances and angles — without requiring backbone oxygens, so it works on any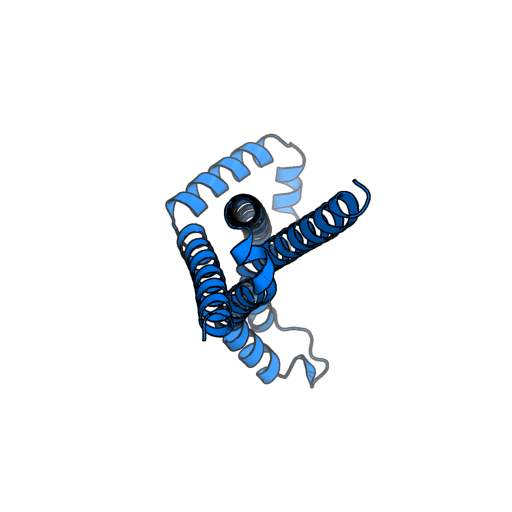 Cα trace.

Secondary structure (8-state, DSSP). DSSP 8-state secondary structure assigns each residue one of H (α-helix), G (3₁₀-helix), I (π-helix), E (extended β-strand), B (isolated β-bridge), T (hydrogen-bonded turn), S (bend), or '-' (coil). The assignment is computed from backbone hydrogen-bond geometry via the Kabsch–Sander algorithm.

Foldseek 3Di. A 3Di character summarizes, for each residue, the relative orientation of the Cα frame of its nearest spatial neighbor. Because it encodes fold topology rather than chemistry, 3Di alignments detect remote structural similarity that sequence alignment misses.

mmCIF coordinates. The mmCIF block holds the 3D Cartesian coordinates of each backbone atom (N, Cα, C, O) in ångströms. mmCIF is the PDB's canonical archive format — a tagged-loop text representation of the atomic model.

Sequence. Sequence gives the chain of amino acids in standard one-letter code (A=alanine, C=cysteine, …, Y=tyrosine), read N→C. It is the only feature that is directly encoded by the gene; all structural features are derived from the folded form of this sequence.